Protein AF-A0A7S1RA39-F1 (afdb_monomer_lite)

Secondary structure (DSSP, 8-state):
--EEEEEETTEEEEEEE-SB-STTSPBPP---EEEEETTEEEEE--GGGGGSHHHHHHHHTT-SEEEEE------SSS-HHHHHHHHHHHHHHHHHHHT-EEEEE-PPPP-

pLDDT: mean 88.77, std 10.69, range [57.69, 98.0]

InterPro domains:
  IPR036526 Carbon-nitrogen hydrolase superfamily [G3DSA:3.60.110.10] (1-106)
  IPR036526 Carbon-nitrogen hydrolase superfamily [SSF56317] (2-100)

Sequence (111 aa):
RNLCPVIDPTGLVGCYRKRTQSAFAGRSGGEPGIFETALGKLGVLVCLDVEEDGLLQETAAQCRIIANPTHIPCAASGSWEIAVQSMQRRLEWWSCALGVSIVRCDLPPPG

Foldseek 3Di:
DAKDFDADPVGTQDIDDAQDPDPPDDGHDDDFQWTQDPVGTETEHEACSCVPVVSVLNRLVHDQEYEYEHDDDDDPPDDLVVVVVVVVVVVVVVCVVSVHHYHYDSDHPDD

Organism: Alexandrium catenella (NCBI:txid2925)

Structure (mmCIF, N/CA/C/O backbone):
data_AF-A0A7S1RA39-F1
#
_entry.id   AF-A0A7S1RA39-F1
#
loop_
_atom_site.group_PDB
_atom_site.id
_atom_site.type_symbol
_atom_site.label_atom_id
_atom_site.label_alt_id
_atom_site.label_comp_id
_atom_site.label_asym_id
_atom_site.label_entity_id
_atom_site.label_seq_id
_atom_site.pdbx_PDB_ins_code
_atom_site.Cartn_x
_atom_site.Cartn_y
_atom_site.Cartn_z
_atom_site.occupancy
_atom_site.B_iso_or_equiv
_atom_site.auth_seq_id
_atom_site.auth_comp_id
_atom_site.auth_asym_id
_atom_site.auth_atom_id
_atom_site.pdbx_PDB_model_num
ATOM 1 N N . ARG A 1 1 ? -5.357 -15.122 -8.266 1.00 71.06 1 ARG A N 1
ATOM 2 C CA . ARG A 1 1 ? -6.030 -13.962 -7.626 1.00 71.06 1 ARG A CA 1
ATOM 3 C C . ARG A 1 1 ? -5.017 -13.343 -6.680 1.00 71.06 1 ARG A C 1
ATOM 5 O O . ARG A 1 1 ? -4.510 -14.079 -5.851 1.00 71.06 1 ARG A O 1
ATOM 12 N N . ASN A 1 2 ? -4.672 -12.068 -6.846 1.00 86.69 2 ASN A N 1
ATOM 13 C CA . ASN A 1 2 ? -3.727 -11.395 -5.955 1.00 86.69 2 ASN A CA 1
ATOM 14 C C . ASN A 1 2 ? -4.520 -10.713 -4.829 1.00 86.69 2 ASN A C 1
ATOM 16 O O . ASN A 1 2 ? -5.286 -9.783 -5.091 1.00 86.69 2 ASN A O 1
ATOM 20 N N . LEU A 1 3 ? -4.431 -11.284 -3.629 1.00 92.25 3 LEU A N 1
ATOM 21 C CA . LEU A 1 3 ? -5.231 -10.947 -2.457 1.00 92.25 3 LEU A CA 1
ATOM 22 C C . LEU A 1 3 ? -4.303 -10.607 -1.288 1.00 92.25 3 LEU A C 1
ATOM 24 O O . LEU A 1 3 ? -3.323 -11.311 -1.061 1.00 92.25 3 LEU A O 1
ATOM 28 N N . CYS A 1 4 ? -4.648 -9.570 -0.536 1.00 94.12 4 CYS A N 1
ATOM 29 C CA . CYS A 1 4 ? -3.960 -9.143 0.673 1.00 94.12 4 CYS A CA 1
ATOM 30 C C . CYS A 1 4 ? -4.954 -9.183 1.845 1.00 94.12 4 CYS A C 1
ATOM 32 O O . CYS A 1 4 ? -5.813 -8.303 1.947 1.00 94.12 4 CYS A O 1
ATOM 34 N N . PRO A 1 5 ? -4.919 -10.233 2.684 1.00 95.62 5 PRO A N 1
ATOM 35 C CA . PRO A 1 5 ? -5.690 -10.283 3.921 1.00 95.62 5 PRO A CA 1
ATOM 36 C C . PRO A 1 5 ? -5.160 -9.251 4.919 1.00 95.62 5 PRO A C 1
ATOM 38 O O . PRO A 1 5 ? -3.950 -9.141 5.106 1.00 95.62 5 PRO A O 1
ATOM 41 N N . VAL A 1 6 ? -6.066 -8.541 5.584 1.00 95.75 6 VAL A N 1
ATOM 42 C CA . VAL A 1 6 ? -5.761 -7.647 6.703 1.00 95.75 6 VAL A CA 1
ATOM 43 C C . VAL A 1 6 ? -6.233 -8.325 7.977 1.00 95.75 6 VAL A C 1
ATOM 45 O O . VAL A 1 6 ? -7.410 -8.661 8.108 1.00 95.75 6 VAL A O 1
ATOM 48 N N . ILE A 1 7 ? -5.296 -8.567 8.886 1.00 95.81 7 ILE A N 1
ATOM 49 C CA . ILE A 1 7 ? -5.518 -9.300 10.130 1.00 95.81 7 ILE A CA 1
ATOM 50 C C . ILE A 1 7 ? -5.092 -8.397 11.282 1.00 95.81 7 ILE A C 1
ATOM 52 O O . ILE A 1 7 ? -4.021 -7.792 11.230 1.00 95.81 7 ILE A O 1
ATOM 56 N N . ASP A 1 8 ? -5.922 -8.329 12.313 1.00 93.88 8 ASP A N 1
ATOM 57 C CA . ASP A 1 8 ? -5.626 -7.664 13.576 1.00 93.88 8 ASP A CA 1
ATOM 58 C C . ASP A 1 8 ? -5.700 -8.684 14.739 1.00 93.88 8 ASP A C 1
ATOM 60 O O . ASP A 1 8 ? -5.951 -9.872 14.503 1.00 93.88 8 ASP A O 1
ATOM 64 N N . PRO A 1 9 ? -5.469 -8.281 16.003 1.00 94.31 9 PRO A N 1
ATOM 65 C CA . PRO A 1 9 ? -5.537 -9.204 17.140 1.00 94.31 9 PRO A CA 1
ATOM 66 C C . PRO A 1 9 ? -6.898 -9.893 17.352 1.00 94.31 9 PRO A C 1
ATOM 68 O O . PRO A 1 9 ? -6.960 -10.883 18.077 1.00 94.31 9 PRO A O 1
ATOM 71 N N . THR A 1 10 ? -7.981 -9.387 16.755 1.00 93.38 10 THR A N 1
ATOM 72 C CA . THR A 1 10 ? -9.329 -9.976 16.814 1.00 93.38 10 THR A CA 1
ATOM 73 C C . THR A 1 10 ? -9.591 -10.971 15.682 1.00 93.38 10 THR A C 1
ATOM 75 O O . THR A 1 10 ? -10.508 -11.787 15.782 1.00 93.38 10 THR A O 1
ATOM 78 N N . GLY A 1 11 ? -8.763 -10.955 14.633 1.00 95.00 11 GLY A N 1
ATOM 79 C CA . GLY A 1 11 ? -8.832 -11.878 13.508 1.00 95.00 11 GLY A CA 1
ATOM 80 C C . GLY A 1 11 ? -8.822 -11.169 12.156 1.00 95.00 11 GLY A C 1
ATOM 81 O O . GLY A 1 11 ? -8.159 -10.153 11.960 1.00 95.00 11 GLY A O 1
ATOM 82 N N . LEU A 1 12 ? -9.516 -11.754 11.176 1.00 96.06 12 LEU A N 1
ATOM 83 C CA . LEU A 1 12 ? -9.584 -11.220 9.817 1.00 96.06 12 LEU A CA 1
ATOM 84 C C . LEU A 1 12 ? -10.494 -9.985 9.771 1.00 96.06 12 LEU A C 1
ATOM 86 O O . LEU A 1 12 ? -11.707 -10.109 9.912 1.00 96.06 12 LEU A O 1
ATOM 90 N N . VAL A 1 13 ? -9.911 -8.825 9.480 1.00 95.62 13 VAL A N 1
ATOM 91 C CA . VAL A 1 13 ? -10.640 -7.566 9.261 1.00 95.62 13 VAL A CA 1
ATOM 92 C C . VAL A 1 13 ? -11.242 -7.536 7.858 1.00 95.62 13 VAL A C 1
ATOM 94 O O . VAL A 1 13 ? -12.369 -7.094 7.649 1.00 95.62 13 VAL A O 1
ATOM 97 N N . GLY A 1 14 ? -10.494 -8.034 6.872 1.00 94.88 14 GLY A N 1
ATOM 98 C CA . GLY A 1 14 ? -10.956 -8.103 5.494 1.00 94.88 14 GLY A CA 1
ATOM 99 C C . GLY A 1 14 ? -9.861 -8.511 4.522 1.00 94.88 14 GLY A C 1
ATOM 100 O O . GLY A 1 14 ? -8.782 -8.956 4.910 1.00 94.88 14 GLY A O 1
ATOM 101 N N . CYS A 1 15 ? -10.146 -8.396 3.227 1.00 94.94 15 CYS A N 1
ATOM 102 C CA . CYS A 1 15 ? -9.197 -8.774 2.191 1.00 94.94 15 CYS A CA 1
ATOM 103 C C . CYS A 1 15 ? -9.275 -7.821 1.003 1.00 94.94 15 CYS A C 1
ATOM 105 O O . CYS A 1 15 ? -10.323 -7.683 0.372 1.00 94.94 15 CYS A O 1
ATOM 107 N N . TYR A 1 16 ? -8.147 -7.199 0.675 1.00 95.19 16 TYR A N 1
ATOM 108 C CA . TYR A 1 16 ? -8.018 -6.368 -0.511 1.00 95.19 16 TYR A CA 1
ATOM 109 C C . TYR A 1 16 ? -7.614 -7.212 -1.720 1.00 95.19 16 TYR A C 1
ATOM 111 O O . TYR A 1 16 ? -6.755 -8.090 -1.626 1.00 95.19 16 TYR A O 1
ATOM 119 N N . ARG A 1 17 ? -8.205 -6.934 -2.883 1.00 93.06 17 ARG A N 1
ATOM 120 C CA . ARG A 1 17 ? -7.807 -7.539 -4.158 1.00 93.06 17 ARG A CA 1
ATOM 121 C C . ARG A 1 17 ? -7.057 -6.508 -4.984 1.00 93.06 17 ARG A C 1
ATOM 123 O O . ARG A 1 17 ? -7.639 -5.484 -5.324 1.00 93.06 17 ARG A O 1
ATOM 130 N N . LYS A 1 18 ? -5.823 -6.841 -5.375 1.00 92.81 18 LYS A N 1
ATOM 131 C CA . LYS A 1 18 ? -4.987 -5.989 -6.232 1.00 92.81 18 LYS A CA 1
ATOM 132 C C . LYS A 1 18 ? -5.757 -5.542 -7.476 1.00 92.81 18 LYS A C 1
ATOM 134 O O . LYS A 1 18 ? -6.326 -6.399 -8.166 1.00 92.81 18 LYS A O 1
ATOM 139 N N . ARG A 1 19 ? -5.740 -4.241 -7.779 1.00 91.12 19 ARG A N 1
ATOM 140 C CA . ARG A 1 19 ? -6.508 -3.654 -8.894 1.00 91.12 19 ARG A CA 1
ATOM 141 C C . ARG A 1 19 ? -5.697 -3.489 -10.184 1.00 91.12 19 ARG A C 1
ATOM 143 O O . ARG A 1 19 ? -6.281 -3.509 -11.264 1.00 91.12 19 ARG A O 1
ATOM 150 N N . THR A 1 20 ? -4.373 -3.447 -10.106 1.00 86.75 20 THR A N 1
ATOM 151 C CA . THR A 1 20 ? -3.455 -3.329 -11.248 1.00 86.75 20 THR A CA 1
ATOM 152 C C . THR A 1 20 ? -2.658 -4.625 -11.407 1.00 86.75 20 THR A C 1
ATOM 154 O O . THR A 1 20 ? -1.678 -4.889 -10.708 1.00 86.75 20 THR A O 1
ATOM 157 N N . GLN A 1 21 ? -3.075 -5.497 -12.331 1.00 79.31 21 GLN A N 1
ATOM 158 C CA . GLN A 1 21 ? -2.464 -6.830 -12.470 1.00 79.31 21 GLN A CA 1
ATOM 159 C C . GLN A 1 21 ? -1.039 -6.787 -13.049 1.00 79.31 21 GLN A C 1
ATOM 161 O O . GLN A 1 21 ? -0.195 -7.579 -12.637 1.00 79.31 21 GLN A O 1
ATOM 166 N N . SER A 1 22 ? -0.745 -5.842 -13.943 1.00 76.06 22 SER A N 1
ATOM 167 C CA . SER A 1 22 ? 0.592 -5.597 -14.500 1.00 76.06 22 SER A CA 1
ATOM 168 C C . SER A 1 22 ? 0.710 -4.142 -14.957 1.00 76.06 22 SER A C 1
ATOM 170 O O . SER A 1 22 ? -0.316 -3.485 -15.112 1.00 76.06 22 SER A O 1
ATOM 172 N N . ALA A 1 23 ? 1.926 -3.663 -15.233 1.00 71.50 23 ALA A N 1
ATOM 173 C CA . ALA A 1 23 ? 2.160 -2.303 -15.735 1.00 71.50 23 ALA A CA 1
ATOM 174 C C . ALA A 1 23 ? 1.435 -2.001 -17.066 1.00 71.50 23 ALA A C 1
ATOM 176 O O . ALA A 1 23 ? 1.189 -0.844 -17.386 1.00 71.50 23 ALA A O 1
ATOM 177 N N . PHE A 1 24 ? 1.073 -3.040 -17.826 1.00 73.19 24 PHE A N 1
ATOM 178 C CA . PHE A 1 24 ? 0.381 -2.931 -19.115 1.00 73.19 24 PHE A CA 1
ATOM 179 C C . PHE A 1 24 ? -1.088 -3.369 -19.051 1.00 73.19 24 PHE A C 1
ATOM 181 O O . PHE A 1 24 ? -1.791 -3.334 -20.059 1.00 73.19 24 PHE A O 1
ATOM 188 N N . ALA A 1 25 ? -1.558 -3.830 -17.890 1.00 66.94 25 ALA A N 1
ATOM 189 C CA . ALA A 1 25 ? -2.937 -4.263 -17.725 1.00 66.94 25 ALA A CA 1
ATOM 190 C C . ALA A 1 25 ? -3.814 -3.086 -17.291 1.00 66.94 25 ALA A C 1
ATOM 192 O O . ALA A 1 25 ? -3.427 -2.290 -16.439 1.00 66.94 25 ALA A O 1
ATOM 193 N N . GLY A 1 26 ? -5.030 -3.021 -17.837 1.00 65.06 26 GLY A N 1
ATOM 194 C CA . GLY A 1 26 ? -6.042 -2.083 -17.366 1.00 65.06 26 GLY A CA 1
ATOM 195 C C . GLY A 1 26 ? -6.425 -2.331 -15.903 1.00 65.06 26 GLY A C 1
ATOM 196 O O . GLY A 1 26 ? -6.317 -3.448 -15.386 1.00 65.06 26 GLY A O 1
ATOM 197 N N . ARG A 1 27 ? -6.907 -1.277 -15.242 1.00 72.12 27 ARG A N 1
ATOM 198 C CA . ARG A 1 27 ? -7.413 -1.328 -13.867 1.00 72.12 27 ARG A CA 1
ATOM 199 C C . ARG A 1 27 ? -8.611 -2.271 -13.777 1.00 72.12 27 ARG A C 1
ATOM 201 O O . ARG A 1 27 ? -9.632 -2.043 -14.425 1.00 72.12 27 ARG A O 1
ATOM 208 N N . SER A 1 28 ? -8.534 -3.290 -12.927 1.00 72.19 28 SER A N 1
ATOM 209 C CA . SER A 1 28 ? -9.720 -4.056 -12.555 1.00 72.19 28 SER A CA 1
ATOM 210 C C . SER A 1 28 ? -10.588 -3.240 -11.592 1.00 72.19 28 SER A C 1
ATOM 212 O O . SER A 1 28 ? -10.076 -2.574 -10.686 1.00 72.19 28 SER A O 1
ATOM 214 N N . GLY A 1 29 ? -11.908 -3.293 -11.781 1.00 68.75 29 GLY A N 1
ATOM 215 C CA . GLY A 1 29 ? -12.871 -2.695 -10.853 1.00 68.75 29 GLY A CA 1
ATOM 216 C C . GLY A 1 29 ? -12.753 -3.267 -9.434 1.00 68.75 29 GLY A C 1
ATOM 217 O O . GLY A 1 29 ? -12.165 -4.330 -9.225 1.00 68.75 29 GLY A O 1
ATOM 218 N N . GLY A 1 30 ? -13.300 -2.549 -8.459 1.00 80.25 30 GLY A N 1
ATOM 219 C CA . GLY A 1 30 ? -13.255 -2.910 -7.043 1.00 80.25 30 GLY A CA 1
ATOM 220 C C . GLY A 1 30 ? -13.249 -1.669 -6.161 1.00 80.25 30 GLY A C 1
ATOM 221 O O . GLY A 1 30 ? -12.952 -0.576 -6.642 1.00 80.25 30 GLY A O 1
ATOM 222 N N . GLU A 1 31 ? -13.584 -1.850 -4.891 1.00 83.38 31 GLU A N 1
ATOM 223 C CA . GLU A 1 31 ? -13.568 -0.772 -3.907 1.00 83.38 31 GLU A CA 1
ATOM 224 C C . GLU A 1 31 ? -12.138 -0.492 -3.406 1.00 83.38 31 GLU A C 1
ATOM 226 O O . GLU A 1 31 ? -11.265 -1.371 -3.473 1.00 83.38 31 GLU A O 1
ATOM 231 N N . PRO A 1 32 ? -11.872 0.729 -2.917 1.00 85.88 32 PRO A N 1
ATOM 232 C CA . PRO A 1 32 ? -10.658 1.053 -2.173 1.00 85.88 32 PRO A CA 1
ATOM 233 C C . PRO A 1 32 ? -10.427 0.079 -1.017 1.00 85.88 32 PRO A C 1
ATOM 235 O O . PRO A 1 32 ? -11.355 -0.266 -0.290 1.00 85.88 32 PRO A O 1
ATOM 238 N N . GLY A 1 33 ? -9.181 -0.353 -0.822 1.00 93.19 33 GLY A N 1
ATOM 239 C CA . GLY A 1 33 ? -8.807 -1.241 0.279 1.00 93.19 33 GLY A CA 1
ATOM 240 C C . GLY A 1 33 ? -8.720 -0.504 1.610 1.00 93.19 33 GLY A C 1
ATOM 241 O O . GLY A 1 33 ? -7.625 -0.403 2.148 1.00 93.19 33 GLY A O 1
ATOM 242 N N . ILE A 1 34 ? -9.830 0.047 2.107 1.00 97.62 34 ILE A N 1
ATOM 243 C CA . ILE A 1 34 ? -9.890 0.771 3.383 1.00 97.62 34 ILE A CA 1
ATOM 244 C C . ILE A 1 34 ? -10.413 -0.153 4.482 1.00 97.62 34 ILE A C 1
ATOM 246 O O . ILE A 1 34 ? -11.478 -0.750 4.347 1.00 97.62 34 ILE A O 1
ATOM 250 N N . PHE A 1 35 ? -9.678 -0.233 5.586 1.00 97.19 35 PHE A N 1
ATOM 251 C CA . PHE A 1 35 ? -9.996 -1.083 6.729 1.00 97.19 35 PHE A CA 1
ATOM 252 C C . PHE A 1 35 ? -9.966 -0.262 8.016 1.00 97.19 35 PHE A C 1
ATOM 254 O O . PHE A 1 35 ? -9.027 0.501 8.242 1.00 97.19 35 PHE A O 1
ATOM 261 N N . GLU A 1 36 ? -10.978 -0.416 8.867 1.00 95.56 36 GLU A N 1
ATOM 262 C CA . GLU A 1 36 ? -10.957 0.149 10.218 1.00 95.56 36 GLU A CA 1
ATOM 263 C C . GLU A 1 36 ? -10.016 -0.683 11.093 1.00 95.56 36 GLU A C 1
ATOM 265 O O . GLU A 1 36 ? -10.117 -1.907 11.137 1.00 95.56 36 GLU A O 1
ATOM 270 N N . THR A 1 37 ? -9.083 -0.024 11.773 1.00 93.88 37 THR A N 1
ATOM 271 C CA . THR A 1 37 ? -8.106 -0.674 12.653 1.00 93.88 37 THR A CA 1
ATOM 272 C C . THR A 1 37 ? -7.952 0.126 13.945 1.00 93.88 37 THR A C 1
ATOM 274 O O . THR A 1 37 ? -8.387 1.274 14.035 1.00 93.88 37 THR A O 1
ATOM 277 N N . ALA A 1 38 ? -7.257 -0.431 14.940 1.00 91.94 38 ALA A N 1
ATOM 278 C CA . ALA A 1 38 ? -6.913 0.298 16.166 1.00 91.94 38 ALA A CA 1
ATOM 279 C C . ALA A 1 38 ? -6.055 1.563 15.921 1.00 91.94 38 ALA A C 1
ATOM 281 O O . ALA A 1 38 ? -5.989 2.434 16.784 1.00 91.94 38 ALA A O 1
ATOM 282 N N . LEU A 1 39 ? -5.415 1.681 14.750 1.00 88.81 39 LEU A N 1
ATOM 283 C CA . LEU A 1 39 ? -4.643 2.855 14.323 1.00 88.81 39 LEU A CA 1
ATOM 284 C C . LEU A 1 39 ? -5.488 3.861 13.512 1.00 88.81 39 LEU A C 1
ATOM 286 O O . LEU A 1 39 ? -4.954 4.835 12.982 1.00 88.81 39 LEU A O 1
ATOM 290 N N . GLY A 1 40 ? -6.799 3.625 13.395 1.00 93.88 40 GLY A N 1
ATOM 291 C CA . GLY A 1 40 ? -7.705 4.325 12.489 1.00 93.88 40 GLY A CA 1
ATOM 292 C C . GLY A 1 40 ? -7.830 3.620 11.136 1.00 93.88 40 GLY A C 1
ATOM 293 O O . GLY A 1 40 ? -7.522 2.433 10.999 1.00 93.88 40 GLY A O 1
ATOM 294 N N . LYS A 1 41 ? -8.288 4.356 10.120 1.00 97.00 41 LYS A N 1
ATOM 295 C CA . LYS A 1 41 ? -8.441 3.833 8.757 1.00 97.00 41 LYS A CA 1
ATOM 296 C C . LYS A 1 41 ? -7.081 3.521 8.134 1.00 97.00 41 LYS A C 1
ATOM 298 O O . LYS A 1 41 ? -6.263 4.426 7.955 1.00 97.00 41 LYS A O 1
ATOM 303 N N . LEU A 1 42 ? -6.882 2.261 7.760 1.00 97.69 42 LEU A N 1
ATOM 304 C CA . LEU A 1 42 ? -5.739 1.757 7.008 1.00 97.69 42 LEU A CA 1
ATOM 305 C C . LEU A 1 42 ? -6.132 1.573 5.541 1.00 97.69 42 LEU A C 1
ATOM 307 O O . LEU A 1 42 ? -7.055 0.820 5.240 1.00 97.69 42 LEU A O 1
ATOM 311 N N . GLY A 1 43 ? -5.411 2.220 4.632 1.00 97.88 43 GLY A N 1
ATOM 312 C CA . GLY A 1 43 ? -5.467 1.919 3.206 1.00 97.88 43 GLY A CA 1
ATOM 313 C C . GLY A 1 43 ? -4.503 0.796 2.830 1.00 97.88 43 GLY A C 1
ATOM 314 O O . GLY A 1 43 ? -3.407 0.706 3.377 1.00 97.88 43 GLY A O 1
ATOM 315 N N . VAL A 1 44 ? -4.878 -0.046 1.872 1.00 97.44 44 VAL A N 1
ATOM 316 C CA . VAL A 1 44 ? -4.018 -1.088 1.300 1.00 97.44 44 VAL A CA 1
ATOM 317 C C . VAL A 1 44 ? -3.981 -0.938 -0.213 1.00 97.44 44 VAL A C 1
ATOM 319 O O . VAL A 1 44 ? -5.015 -0.965 -0.877 1.00 97.44 44 VAL A O 1
ATOM 322 N N . LEU A 1 45 ? -2.770 -0.833 -0.755 1.00 96.06 45 LEU A N 1
ATOM 323 C CA . LEU A 1 45 ? -2.491 -0.859 -2.191 1.00 96.06 45 LEU A CA 1
ATOM 324 C C . LEU A 1 45 ? -1.415 -1.911 -2.423 1.00 96.06 45 LEU A C 1
ATOM 326 O O . LEU A 1 45 ? -0.363 -1.837 -1.805 1.00 96.06 45 LEU A O 1
ATOM 330 N N . VAL A 1 46 ? -1.634 -2.912 -3.275 1.00 94.06 46 VAL A N 1
ATOM 331 C CA . VAL A 1 46 ? -0.667 -4.013 -3.439 1.00 94.06 46 VAL A CA 1
ATOM 332 C C . VAL A 1 46 ? 0.292 -3.710 -4.582 1.00 94.06 46 VAL A C 1
ATOM 334 O O . VAL A 1 46 ? -0.138 -3.556 -5.726 1.00 94.06 46 VAL A O 1
ATOM 337 N N . CYS A 1 47 ? 1.600 -3.731 -4.305 1.00 92.19 47 CYS A N 1
ATOM 338 C CA . CYS A 1 47 ? 2.662 -3.553 -5.299 1.00 92.19 47 CYS A CA 1
ATOM 339 C C . CYS A 1 47 ? 2.362 -2.344 -6.215 1.00 92.19 47 CYS A C 1
ATOM 341 O O . CYS A 1 47 ? 2.189 -1.244 -5.697 1.00 92.19 47 CYS A O 1
ATOM 343 N N . LEU A 1 48 ? 2.218 -2.564 -7.527 1.00 90.31 48 LEU A N 1
ATOM 344 C CA . LEU A 1 48 ? 1.933 -1.548 -8.555 1.00 90.31 48 LEU A CA 1
ATOM 345 C C . LEU A 1 48 ? 0.683 -0.683 -8.318 1.00 90.31 48 LEU A C 1
ATOM 347 O O . LEU A 1 48 ? 0.556 0.357 -8.953 1.00 90.31 48 LEU A O 1
ATOM 351 N N . ASP A 1 49 ? -0.250 -1.077 -7.448 1.00 93.56 49 ASP A N 1
ATOM 352 C CA . ASP A 1 49 ? -1.445 -0.261 -7.188 1.00 93.56 49 ASP A CA 1
ATOM 353 C C . ASP A 1 49 ? -1.083 1.118 -6.614 1.00 93.56 49 ASP A C 1
ATOM 355 O O . ASP A 1 49 ? -1.785 2.087 -6.875 1.00 93.56 49 ASP A O 1
ATOM 359 N N . VAL A 1 50 ? 0.031 1.220 -5.876 1.00 93.88 50 VAL A N 1
ATOM 360 C CA . VAL A 1 50 ? 0.531 2.495 -5.328 1.00 93.88 50 VAL A CA 1
ATOM 361 C C . VAL A 1 50 ? 1.150 3.400 -6.400 1.00 93.88 50 VAL A C 1
ATOM 363 O O . VAL A 1 50 ? 1.381 4.580 -6.164 1.00 93.88 50 VAL A O 1
ATOM 366 N N . GLU A 1 51 ? 1.450 2.854 -7.577 1.00 91.44 51 GLU A N 1
ATOM 367 C CA . GLU A 1 51 ? 2.025 3.608 -8.691 1.00 91.44 51 GLU A CA 1
ATOM 368 C C . GLU A 1 51 ? 0.945 4.217 -9.586 1.00 91.44 51 GLU A C 1
ATOM 370 O O . GLU A 1 51 ? 1.245 5.134 -10.350 1.00 91.44 51 GLU A O 1
ATOM 375 N N . GLU A 1 52 ? -0.299 3.745 -9.476 1.00 91.69 52 GLU A N 1
ATOM 376 C CA . GLU A 1 52 ? -1.452 4.318 -10.163 1.00 91.69 52 GLU A CA 1
ATOM 377 C C . GLU A 1 52 ? -1.961 5.522 -9.362 1.00 91.69 52 GLU A C 1
ATOM 379 O O . GLU A 1 52 ? -2.518 5.369 -8.273 1.00 91.69 52 GLU A O 1
ATOM 384 N N . ASP A 1 53 ? -1.751 6.726 -9.897 1.00 93.06 53 ASP A N 1
ATOM 385 C CA . ASP A 1 53 ? -2.048 7.977 -9.192 1.00 93.06 53 ASP A CA 1
ATOM 386 C C . ASP A 1 53 ? -3.521 8.067 -8.765 1.00 93.06 53 ASP A C 1
ATOM 388 O O . ASP A 1 53 ? -3.810 8.534 -7.664 1.00 93.06 53 ASP A O 1
ATOM 392 N N . GLY A 1 54 ? -4.453 7.562 -9.583 1.00 92.19 54 GLY A N 1
ATOM 393 C CA . GLY A 1 54 ? -5.877 7.541 -9.261 1.00 92.19 54 GLY A CA 1
ATOM 394 C C . GLY A 1 54 ? -6.197 6.691 -8.029 1.00 92.19 54 GLY A C 1
ATOM 395 O O . GLY A 1 54 ? -6.873 7.168 -7.121 1.00 92.19 54 GLY A O 1
ATOM 396 N N . LEU A 1 55 ? -5.691 5.455 -7.961 1.00 93.94 55 LEU A N 1
ATOM 397 C CA . LEU A 1 55 ? -5.842 4.566 -6.803 1.00 93.94 55 LEU A CA 1
ATOM 398 C C . LEU A 1 55 ? -5.198 5.150 -5.547 1.00 93.94 55 LEU A C 1
ATOM 400 O O . LEU A 1 55 ? -5.774 5.059 -4.458 1.00 93.94 55 LEU A O 1
ATOM 404 N N . LEU A 1 56 ? -4.012 5.742 -5.690 1.00 95.50 56 LEU A N 1
ATOM 405 C CA . LEU A 1 56 ? -3.299 6.360 -4.581 1.00 95.50 56 LEU A CA 1
ATOM 406 C C . LEU A 1 56 ? -4.099 7.535 -4.010 1.00 95.50 56 LEU A C 1
ATOM 408 O O . LEU A 1 56 ? -4.331 7.580 -2.803 1.00 95.50 56 LEU A O 1
ATOM 412 N N . GLN A 1 57 ? -4.587 8.436 -4.864 1.00 96.38 57 GLN A N 1
ATOM 413 C CA . GLN A 1 57 ? -5.415 9.573 -4.457 1.00 96.38 57 GLN A CA 1
ATOM 414 C C . GLN A 1 57 ? -6.763 9.131 -3.867 1.00 96.38 57 GLN A C 1
ATOM 416 O O . GLN A 1 57 ? -7.158 9.622 -2.810 1.00 96.38 57 GLN A O 1
ATOM 421 N N . GLU A 1 58 ? -7.445 8.173 -4.506 1.00 95.75 58 GLU A N 1
ATOM 422 C CA . GLU A 1 58 ? -8.716 7.590 -4.044 1.00 95.75 58 GLU A CA 1
ATOM 423 C C . GLU A 1 58 ? -8.584 7.000 -2.629 1.00 95.75 58 GLU A C 1
ATOM 425 O O . GLU A 1 58 ? -9.471 7.164 -1.786 1.00 95.75 58 GLU A O 1
ATOM 430 N N . THR A 1 59 ? -7.455 6.345 -2.355 1.00 97.06 59 THR A N 1
ATOM 431 C CA . THR A 1 59 ? -7.146 5.743 -1.052 1.00 97.06 59 THR A CA 1
ATOM 432 C C . THR A 1 59 ? -6.754 6.808 -0.026 1.00 97.06 59 THR A C 1
ATOM 434 O O . THR A 1 59 ? -7.278 6.820 1.089 1.00 97.06 59 THR A O 1
ATOM 437 N N . ALA A 1 60 ? -5.876 7.743 -0.401 1.00 97.50 60 ALA A N 1
ATOM 438 C CA . ALA A 1 60 ? -5.393 8.816 0.469 1.00 97.50 60 ALA A CA 1
ATOM 439 C C . ALA A 1 60 ? -6.500 9.788 0.907 1.00 97.50 60 ALA A C 1
ATOM 441 O O . ALA A 1 60 ? -6.436 10.345 1.998 1.00 97.50 60 ALA A O 1
ATOM 442 N N . ALA A 1 61 ? -7.557 9.948 0.106 1.00 97.56 61 ALA A N 1
ATOM 443 C CA . ALA A 1 61 ? -8.729 10.733 0.487 1.00 97.56 61 ALA A CA 1
ATOM 444 C C . ALA A 1 61 ? -9.485 10.155 1.703 1.00 97.56 61 ALA A C 1
ATOM 446 O O . ALA A 1 61 ? -10.290 10.854 2.317 1.00 97.56 61 ALA A O 1
ATOM 447 N N . GLN A 1 62 ? -9.249 8.885 2.053 1.00 97.94 62 GLN A N 1
ATOM 448 C CA . GLN A 1 62 ? -10.042 8.146 3.039 1.00 97.94 62 GLN A CA 1
ATOM 449 C C . GLN A 1 62 ? -9.243 7.667 4.255 1.00 97.94 62 GLN A C 1
ATOM 451 O O . GLN A 1 62 ? -9.845 7.238 5.239 1.00 97.94 62 GLN A O 1
ATOM 456 N N . CYS A 1 63 ? -7.912 7.730 4.220 1.00 97.56 63 CYS A N 1
ATOM 457 C CA . CYS A 1 63 ? -7.049 7.227 5.286 1.00 97.56 63 CYS A CA 1
ATOM 458 C C . CYS A 1 63 ? -5.800 8.096 5.466 1.00 97.56 63 CYS A C 1
ATOM 460 O O . CYS A 1 63 ? -5.482 8.941 4.635 1.00 97.56 63 CYS A O 1
ATOM 462 N N . ARG A 1 64 ? -5.085 7.893 6.577 1.00 96.81 64 ARG A N 1
ATOM 463 C CA . ARG A 1 64 ? -3.803 8.570 6.850 1.00 96.81 64 ARG A CA 1
ATOM 464 C C . ARG A 1 64 ? -2.601 7.645 6.748 1.00 96.81 64 ARG A C 1
ATOM 466 O O . ARG A 1 64 ? -1.482 8.133 6.657 1.00 96.81 64 ARG A O 1
ATOM 473 N N . ILE A 1 65 ? -2.827 6.335 6.749 1.00 97.19 65 ILE A N 1
ATOM 474 C CA . ILE A 1 65 ? -1.787 5.314 6.660 1.00 97.19 65 ILE A CA 1
ATOM 475 C C . ILE A 1 65 ? -2.140 4.403 5.492 1.00 97.19 65 ILE A C 1
ATOM 477 O O . ILE A 1 65 ? -3.256 3.891 5.431 1.00 97.19 65 ILE A O 1
ATOM 481 N N . ILE A 1 66 ? -1.190 4.193 4.584 1.00 97.94 66 ILE A N 1
ATOM 482 C CA . ILE A 1 66 ? -1.317 3.282 3.448 1.00 97.94 66 ILE A CA 1
ATOM 483 C C . ILE A 1 66 ? -0.243 2.204 3.571 1.00 97.94 66 ILE A C 1
ATOM 485 O O . ILE A 1 66 ? 0.948 2.507 3.538 1.00 97.94 66 ILE A O 1
ATOM 489 N N . ALA A 1 67 ? -0.651 0.943 3.680 1.00 97.00 67 ALA A N 1
ATOM 490 C CA . ALA A 1 67 ? 0.239 -0.201 3.571 1.00 97.00 67 ALA A CA 1
ATOM 491 C C . ALA A 1 67 ? 0.404 -0.608 2.101 1.00 97.00 67 ALA A C 1
ATOM 493 O O . ALA A 1 67 ? -0.572 -0.854 1.387 1.00 97.00 67 ALA A O 1
ATOM 494 N N . ASN A 1 68 ? 1.656 -0.729 1.669 1.00 96.00 68 ASN A N 1
ATOM 495 C CA . ASN A 1 68 ? 2.034 -1.239 0.362 1.00 96.00 68 ASN A CA 1
ATOM 496 C C . ASN A 1 68 ? 2.893 -2.505 0.502 1.00 96.00 68 ASN A C 1
ATOM 498 O O . ASN A 1 68 ? 4.125 -2.434 0.481 1.00 96.00 68 ASN A O 1
ATOM 502 N N . PRO A 1 69 ? 2.274 -3.689 0.658 1.00 93.69 69 PRO A N 1
ATOM 503 C CA . PRO A 1 69 ? 2.999 -4.940 0.494 1.00 93.69 69 PRO A CA 1
ATOM 504 C C . PRO A 1 69 ? 3.437 -5.054 -0.971 1.00 93.69 69 PRO A C 1
ATOM 506 O O . PRO A 1 69 ? 2.606 -5.027 -1.887 1.00 93.69 69 PRO A O 1
ATOM 509 N N . THR A 1 70 ? 4.745 -5.148 -1.204 1.00 91.12 70 THR A N 1
ATOM 510 C CA . THR A 1 70 ? 5.319 -5.170 -2.550 1.00 91.12 70 THR A CA 1
ATOM 511 C C . THR A 1 70 ? 6.397 -6.239 -2.683 1.00 91.12 70 THR A C 1
ATOM 513 O O . THR A 1 70 ? 6.952 -6.726 -1.703 1.00 91.12 70 THR A O 1
ATOM 516 N N . HIS A 1 71 ? 6.657 -6.626 -3.927 1.00 86.75 71 HIS A N 1
ATOM 517 C CA . HIS A 1 71 ? 7.784 -7.458 -4.306 1.00 86.75 71 HIS A CA 1
ATOM 518 C C . HIS A 1 71 ? 8.300 -6.944 -5.647 1.00 86.75 71 HIS A C 1
ATOM 520 O O . HIS A 1 71 ? 7.612 -7.056 -6.664 1.00 86.75 71 HIS A O 1
ATOM 526 N N . ILE A 1 72 ? 9.489 -6.345 -5.635 1.00 81.19 72 ILE A N 1
ATOM 527 C CA . ILE A 1 72 ? 10.167 -5.899 -6.851 1.00 81.19 72 ILE A CA 1
ATOM 528 C C . ILE A 1 72 ? 11.061 -7.056 -7.309 1.00 81.19 72 ILE A C 1
ATOM 5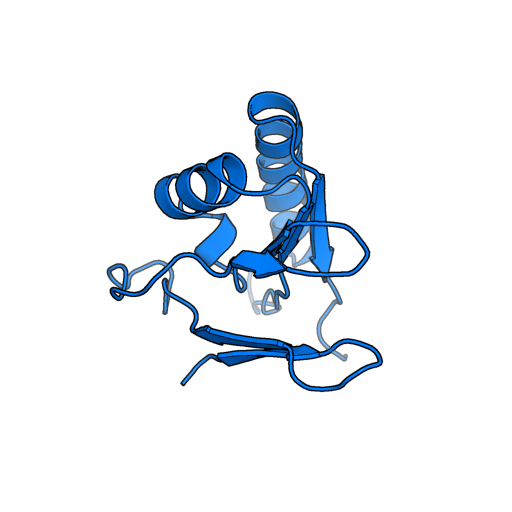30 O O . ILE A 1 72 ? 11.988 -7.414 -6.578 1.00 81.19 72 ILE A O 1
ATOM 534 N N . PRO A 1 73 ? 10.798 -7.666 -8.478 1.00 75.06 73 PRO A N 1
ATOM 535 C CA . PRO A 1 73 ? 11.633 -8.751 -8.972 1.00 75.06 73 PRO A CA 1
ATOM 536 C C . PRO A 1 73 ? 13.050 -8.240 -9.260 1.00 75.06 73 PRO A C 1
ATOM 538 O O . PRO A 1 73 ? 13.224 -7.157 -9.821 1.00 75.06 73 PRO A O 1
ATOM 541 N N . CYS A 1 74 ? 14.067 -9.031 -8.911 1.00 70.06 74 CYS A N 1
ATOM 542 C CA . CYS A 1 74 ? 15.433 -8.771 -9.357 1.00 70.06 74 CYS A CA 1
ATOM 543 C C . CYS A 1 74 ? 15.538 -9.217 -10.820 1.00 70.06 74 CYS A C 1
ATOM 545 O O . CYS A 1 74 ? 15.460 -10.408 -11.124 1.00 70.06 74 CYS A O 1
ATOM 547 N N . ALA A 1 75 ? 15.605 -8.262 -11.746 1.00 63.72 75 ALA A N 1
ATOM 548 C CA . ALA A 1 75 ? 15.771 -8.573 -13.159 1.00 63.72 75 ALA A CA 1
ATOM 549 C C . ALA A 1 75 ? 17.228 -8.970 -13.443 1.00 63.72 75 ALA A C 1
ATOM 551 O O . ALA A 1 75 ? 18.151 -8.424 -12.848 1.00 63.72 75 ALA A O 1
ATOM 552 N N . ALA A 1 76 ? 17.452 -9.841 -14.432 1.00 57.78 76 ALA A N 1
ATOM 553 C CA . ALA A 1 76 ? 18.801 -10.113 -14.949 1.00 57.78 76 ALA A CA 1
ATOM 554 C C . ALA A 1 76 ? 19.472 -8.857 -15.555 1.00 57.78 76 ALA A C 1
ATOM 556 O O . ALA A 1 76 ? 20.688 -8.811 -15.719 1.00 57.78 76 ALA A O 1
ATOM 557 N N . SER A 1 77 ? 18.676 -7.835 -15.883 1.00 59.12 77 SER A N 1
ATOM 558 C CA . SER A 1 77 ? 19.110 -6.545 -16.413 1.00 59.12 77 SER A CA 1
ATOM 559 C C . SER A 1 77 ? 18.460 -5.406 -15.618 1.00 59.12 77 SER A C 1
ATOM 561 O O . SER A 1 77 ? 17.371 -4.942 -15.957 1.00 59.12 77 SER A O 1
ATOM 563 N N . GLY A 1 78 ? 19.108 -4.975 -14.539 1.00 65.75 78 GLY A N 1
ATOM 564 C CA . GLY A 1 78 ? 18.693 -3.822 -13.737 1.00 65.75 78 GLY A CA 1
ATOM 565 C C . GLY A 1 78 ? 19.007 -4.006 -12.256 1.00 65.75 78 GLY A C 1
ATOM 566 O O . GLY A 1 78 ? 18.885 -5.104 -11.724 1.00 65.75 78 GLY A O 1
ATOM 567 N N . SER A 1 79 ? 19.410 -2.929 -11.585 1.00 79.50 79 SER A N 1
ATOM 568 C CA . SER A 1 79 ? 19.670 -2.950 -10.144 1.00 79.50 79 SER A CA 1
ATOM 569 C C . SER A 1 79 ? 18.359 -2.783 -9.380 1.00 79.50 79 SER A C 1
ATOM 571 O O . SER A 1 79 ? 17.678 -1.764 -9.527 1.00 79.50 79 SER A O 1
ATOM 573 N N . TRP A 1 80 ? 18.011 -3.769 -8.555 1.00 85.44 80 TRP A N 1
ATOM 574 C CA . TRP A 1 80 ? 16.858 -3.722 -7.650 1.00 85.44 80 TRP A CA 1
ATOM 575 C C . TRP A 1 80 ? 16.865 -2.447 -6.789 1.00 85.44 80 TRP A C 1
ATOM 577 O O . TRP A 1 80 ? 15.834 -1.799 -6.609 1.00 85.44 80 TRP A O 1
ATOM 587 N N . GLU A 1 81 ? 18.052 -2.009 -6.368 1.00 86.50 81 GLU A N 1
ATOM 588 C CA . GLU A 1 81 ? 18.281 -0.792 -5.592 1.00 86.50 81 GLU A CA 1
ATOM 589 C C . GLU A 1 81 ? 17.797 0.460 -6.331 1.00 86.50 81 GLU A C 1
ATOM 591 O O . GLU A 1 81 ? 17.184 1.338 -5.725 1.00 86.50 81 GLU A O 1
ATOM 596 N N . ILE A 1 82 ? 18.019 0.543 -7.649 1.00 87.44 82 ILE A N 1
ATOM 597 C CA . ILE A 1 82 ? 17.573 1.683 -8.464 1.00 87.44 82 ILE A CA 1
ATOM 598 C C . ILE A 1 82 ? 16.045 1.727 -8.510 1.00 87.44 82 ILE A C 1
ATOM 600 O O . ILE A 1 82 ? 15.457 2.804 -8.379 1.00 87.44 82 ILE A O 1
ATOM 604 N N . ALA A 1 83 ? 15.393 0.572 -8.666 1.00 86.25 83 ALA A N 1
ATOM 605 C CA . ALA A 1 83 ? 13.936 0.486 -8.671 1.00 86.25 83 ALA A CA 1
ATOM 606 C C . ALA A 1 83 ? 13.344 0.910 -7.314 1.00 86.25 83 ALA A C 1
ATOM 608 O O . ALA A 1 83 ? 12.407 1.712 -7.270 1.00 86.25 83 ALA A O 1
ATOM 609 N N . VAL A 1 84 ? 13.935 0.451 -6.204 1.00 89.38 84 VAL A N 1
ATOM 610 C CA . VAL A 1 84 ? 13.536 0.862 -4.849 1.00 89.38 84 VAL A CA 1
ATOM 611 C C . VAL A 1 84 ? 13.727 2.365 -4.647 1.00 89.38 84 VAL A C 1
ATOM 613 O O . VAL A 1 84 ? 12.781 3.045 -4.259 1.00 89.38 84 VAL A O 1
ATOM 616 N N . GLN A 1 85 ? 14.897 2.917 -4.978 1.00 90.81 85 GLN A N 1
ATOM 617 C CA . GLN A 1 85 ? 15.196 4.347 -4.810 1.00 90.81 85 GLN A CA 1
ATOM 618 C C . GLN A 1 85 ? 14.344 5.256 -5.704 1.00 90.81 85 GLN A C 1
ATOM 620 O O . GLN A 1 85 ? 14.014 6.384 -5.331 1.00 90.81 85 GLN A O 1
ATOM 625 N N . SER A 1 86 ? 14.018 4.809 -6.920 1.00 91.06 86 SER A N 1
ATOM 626 C CA . SER A 1 86 ? 13.090 5.522 -7.799 1.00 91.06 86 SER A CA 1
ATOM 627 C C . SER A 1 86 ? 11.716 5.624 -7.143 1.00 91.06 86 SER A C 1
ATOM 629 O O . SER A 1 86 ? 11.155 6.718 -7.047 1.00 91.06 86 SER A O 1
ATOM 631 N N . MET A 1 87 ? 11.217 4.507 -6.612 1.00 92.25 87 MET A N 1
ATOM 632 C CA . MET A 1 87 ? 9.889 4.480 -6.025 1.00 92.25 87 MET A CA 1
ATOM 633 C C . MET A 1 87 ? 9.820 5.170 -4.664 1.00 92.25 87 MET A C 1
ATOM 635 O O . MET A 1 87 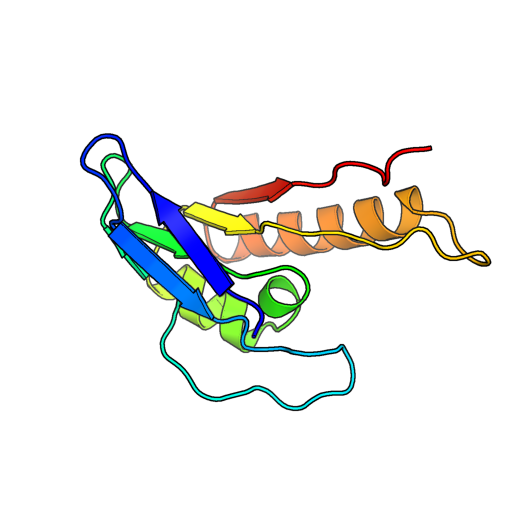? 8.852 5.873 -4.396 1.00 92.25 87 MET A O 1
ATOM 639 N N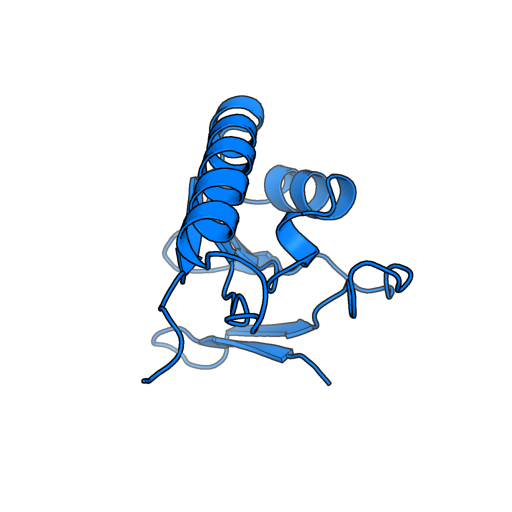 . GLN A 1 88 ? 10.872 5.082 -3.849 1.00 93.12 88 GLN A N 1
ATOM 640 C CA . GLN A 1 88 ? 10.975 5.825 -2.594 1.00 93.12 88 GLN A CA 1
ATOM 641 C C . GLN A 1 88 ? 10.786 7.330 -2.820 1.00 93.12 88 GLN A C 1
ATOM 643 O O . GLN A 1 88 ? 9.938 7.933 -2.171 1.00 93.12 88 GLN A O 1
ATOM 648 N N . ARG A 1 89 ? 11.497 7.927 -3.788 1.00 95.81 89 ARG A N 1
ATOM 649 C CA . ARG A 1 89 ? 11.375 9.364 -4.101 1.00 95.81 89 ARG A CA 1
ATOM 650 C C . ARG A 1 89 ? 9.966 9.751 -4.550 1.00 95.81 89 ARG A C 1
ATOM 652 O O . ARG A 1 89 ? 9.444 10.785 -4.140 1.00 95.81 89 ARG A O 1
ATOM 659 N N . ARG A 1 90 ? 9.343 8.921 -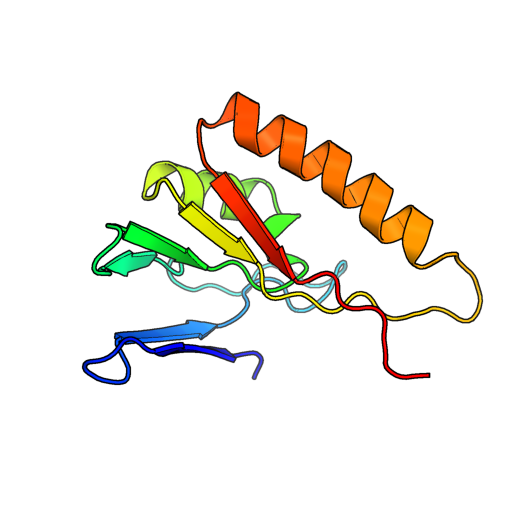5.392 1.00 95.44 90 ARG A N 1
ATOM 660 C CA . ARG A 1 90 ? 7.965 9.143 -5.856 1.00 95.44 90 ARG A CA 1
ATOM 661 C C . ARG A 1 90 ? 6.968 9.093 -4.698 1.00 95.44 90 ARG A C 1
ATOM 663 O O . ARG A 1 90 ? 6.111 9.966 -4.596 1.00 95.44 90 ARG A O 1
ATOM 670 N N . LEU A 1 91 ? 7.078 8.088 -3.833 1.00 96.00 91 LEU A N 1
ATOM 671 C CA . LEU A 1 91 ? 6.167 7.904 -2.703 1.00 96.00 91 LEU A CA 1
ATOM 672 C C . LEU A 1 91 ? 6.393 8.931 -1.593 1.00 96.00 91 LEU A C 1
ATOM 674 O O . LEU A 1 91 ? 5.426 9.346 -0.966 1.00 96.00 91 LEU A O 1
ATOM 678 N N . GLU A 1 92 ? 7.626 9.389 -1.386 1.00 97.25 92 GLU A N 1
ATOM 679 C CA . GLU A 1 92 ? 7.937 10.496 -0.478 1.00 97.25 92 GLU A CA 1
ATOM 680 C C . GLU A 1 92 ? 7.248 11.786 -0.932 1.00 97.25 92 GLU A C 1
ATOM 682 O O . GLU A 1 92 ? 6.562 12.434 -0.140 1.00 97.25 92 GLU A O 1
ATOM 687 N N . TRP A 1 93 ? 7.323 12.107 -2.228 1.00 97.75 93 TRP A N 1
ATOM 688 C CA . TRP A 1 93 ? 6.608 13.257 -2.778 1.00 97.75 93 TRP A CA 1
ATOM 689 C C . TRP A 1 93 ? 5.093 13.149 -2.556 1.00 97.75 93 TRP A C 1
ATOM 691 O O . TRP A 1 93 ? 4.475 14.092 -2.062 1.00 97.75 93 TRP A O 1
ATOM 701 N N . TRP A 1 94 ? 4.497 11.988 -2.852 1.00 97.94 94 TRP A N 1
ATOM 702 C CA . TRP A 1 94 ? 3.064 11.753 -2.644 1.00 97.94 94 TRP A CA 1
ATOM 703 C C . TRP A 1 94 ? 2.656 11.792 -1.168 1.00 97.94 94 TRP A C 1
ATOM 705 O O . TRP A 1 94 ? 1.603 12.340 -0.838 1.00 97.94 94 TRP A O 1
ATOM 715 N N . SER A 1 95 ? 3.492 11.250 -0.279 1.00 97.81 95 SER A N 1
ATOM 716 C CA . SER A 1 95 ? 3.288 11.285 1.170 1.00 97.81 95 SER A CA 1
ATOM 717 C C . SER A 1 95 ? 3.174 12.728 1.662 1.00 97.81 95 SER A C 1
ATOM 719 O O . SER A 1 95 ? 2.209 13.066 2.353 1.00 97.81 95 SER A O 1
ATOM 721 N N . CYS A 1 96 ? 4.088 13.603 1.226 1.00 97.75 96 CYS A N 1
ATOM 722 C CA . CYS A 1 96 ? 4.039 15.029 1.534 1.00 97.75 96 CYS A CA 1
ATOM 723 C C . CYS A 1 96 ? 2.830 15.724 0.895 1.00 97.75 96 CYS A C 1
ATOM 725 O O . CYS A 1 96 ? 2.123 16.463 1.576 1.00 97.75 96 CYS A O 1
ATOM 727 N N . ALA A 1 97 ? 2.579 15.483 -0.395 1.00 98.00 97 ALA A N 1
ATOM 728 C CA . ALA A 1 97 ? 1.530 16.165 -1.150 1.00 98.00 97 ALA A CA 1
ATOM 729 C C . ALA A 1 97 ? 0.115 15.862 -0.628 1.00 98.00 97 ALA A C 1
ATOM 731 O O . ALA A 1 97 ? -0.748 16.736 -0.652 1.00 98.00 97 ALA A O 1
ATOM 732 N N . LEU A 1 98 ? -0.127 14.637 -0.152 1.00 97.81 98 LEU A N 1
ATOM 733 C CA . LEU A 1 98 ? -1.449 14.190 0.304 1.00 97.81 98 LEU A CA 1
ATOM 734 C C . LEU A 1 98 ? -1.581 14.116 1.829 1.00 97.81 98 LEU A C 1
ATOM 736 O O . LEU A 1 98 ? -2.679 13.895 2.341 1.00 97.81 98 LEU A O 1
ATOM 740 N N . GLY A 1 99 ? -0.489 14.301 2.573 1.00 97.44 99 GLY A N 1
ATOM 741 C CA . GLY A 1 99 ? -0.496 14.211 4.033 1.00 97.44 99 GLY A CA 1
ATOM 742 C C . GLY A 1 99 ? -0.886 12.817 4.534 1.00 97.44 99 GLY A C 1
ATOM 743 O O . GLY A 1 99 ? -1.724 12.694 5.436 1.00 97.44 99 GLY A O 1
ATOM 744 N N . VAL A 1 100 ? -0.302 11.781 3.924 1.00 97.62 100 VAL A N 1
ATOM 745 C CA . VAL A 1 100 ? -0.467 10.366 4.297 1.00 97.62 100 VAL A CA 1
ATOM 746 C C . VAL A 1 100 ? 0.888 9.715 4.534 1.00 97.62 100 VAL A C 1
ATOM 748 O O . VAL A 1 100 ? 1.868 10.061 3.884 1.00 97.62 100 VAL A O 1
ATOM 751 N N . SER A 1 101 ? 0.958 8.737 5.427 1.00 97.44 101 SER A N 1
ATOM 752 C CA . SER A 1 101 ? 2.141 7.902 5.626 1.00 97.44 101 SER A CA 1
ATOM 753 C C . SER A 1 101 ? 2.025 6.638 4.783 1.00 97.44 101 SER A C 1
ATOM 755 O O . SER A 1 101 ? 1.081 5.866 4.948 1.00 97.44 101 SER A O 1
ATOM 757 N N . ILE A 1 102 ? 2.986 6.412 3.888 1.00 97.44 102 ILE A N 1
ATOM 758 C CA . ILE A 1 102 ? 3.028 5.217 3.041 1.00 97.44 102 ILE A CA 1
ATOM 759 C C . ILE A 1 102 ? 4.086 4.267 3.602 1.00 97.44 102 ILE A C 1
ATOM 761 O O . ILE A 1 102 ? 5.269 4.597 3.640 1.00 97.44 102 ILE A O 1
ATOM 765 N N . VAL A 1 103 ? 3.656 3.089 4.047 1.00 95.12 103 VAL A N 1
ATOM 766 C CA . VAL A 1 103 ? 4.518 2.050 4.618 1.00 95.12 103 VAL A CA 1
ATOM 767 C C . VAL A 1 103 ? 4.686 0.944 3.590 1.00 95.12 103 VAL A C 1
ATOM 769 O O . VAL A 1 103 ? 3.728 0.243 3.264 1.00 95.12 103 VAL A O 1
ATOM 772 N N . ARG A 1 104 ? 5.905 0.779 3.076 1.00 92.25 104 ARG A N 1
ATOM 773 C CA . ARG A 1 104 ? 6.221 -0.188 2.022 1.00 92.25 104 ARG A CA 1
ATOM 774 C C . ARG A 1 104 ? 7.184 -1.265 2.513 1.00 92.25 104 ARG A C 1
ATOM 776 O O . ARG A 1 104 ? 8.073 -0.984 3.312 1.00 92.25 104 ARG A O 1
ATOM 783 N N . CYS A 1 105 ? 7.006 -2.496 2.034 1.00 85.81 105 CYS A N 1
ATOM 784 C CA . CYS A 1 105 ? 7.910 -3.612 2.319 1.00 85.81 105 CYS A CA 1
ATOM 785 C C . CYS A 1 105 ? 8.810 -3.897 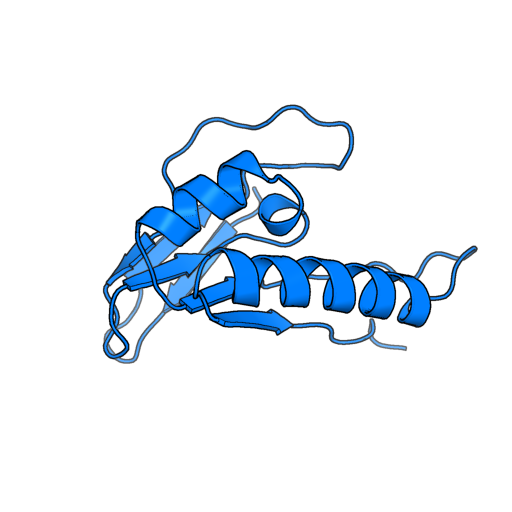1.110 1.00 85.81 105 CYS A C 1
ATOM 787 O O . CYS A 1 105 ? 8.392 -4.575 0.179 1.00 85.81 105 CYS A O 1
ATOM 789 N N . ASP A 1 106 ? 10.041 -3.390 1.141 1.00 84.44 106 ASP A N 1
ATOM 790 C CA . ASP A 1 106 ? 11.040 -3.562 0.079 1.00 84.44 106 ASP A CA 1
ATOM 791 C C . ASP A 1 106 ? 12.091 -4.603 0.462 1.00 84.44 106 ASP A C 1
ATOM 793 O O . ASP A 1 106 ? 13.285 -4.319 0.492 1.00 84.44 106 ASP A O 1
ATOM 797 N N . LEU A 1 107 ? 11.667 -5.819 0.807 1.00 78.94 107 LEU A N 1
ATOM 798 C CA . LEU A 1 107 ? 12.641 -6.884 1.033 1.00 78.94 107 LEU A CA 1
ATOM 79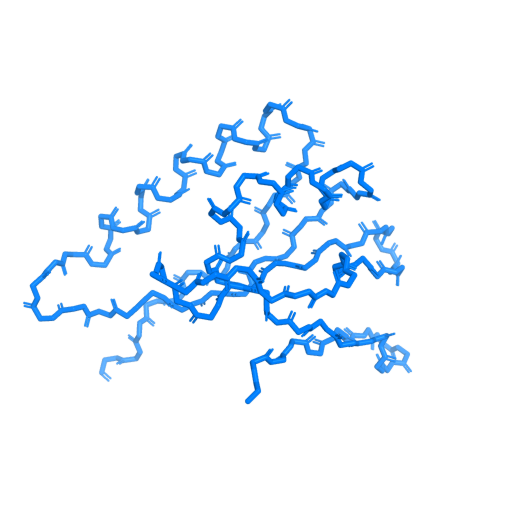9 C C . LEU A 1 107 ? 13.296 -7.273 -0.303 1.00 78.94 107 LEU A C 1
ATOM 801 O O . LEU A 1 107 ? 12.572 -7.499 -1.284 1.00 78.94 107 LEU A O 1
ATOM 805 N N . PRO A 1 108 ? 14.638 -7.371 -0.366 1.00 71.50 108 PRO A N 1
ATOM 806 C CA . PRO A 1 108 ? 15.290 -7.955 -1.525 1.00 71.50 108 PRO A CA 1
ATOM 807 C C . PRO A 1 108 ? 14.832 -9.416 -1.676 1.00 71.50 108 PRO A C 1
ATOM 809 O O . PRO A 1 108 ? 14.512 -10.067 -0.673 1.00 71.50 108 PRO A O 1
ATOM 812 N N . PRO A 1 109 ? 14.762 -9.952 -2.906 1.00 65.06 109 PRO A N 1
ATOM 813 C CA . PRO A 1 109 ? 14.469 -11.366 -3.094 1.00 65.06 109 PRO A CA 1
ATOM 814 C C . PRO A 1 109 ? 15.500 -12.230 -2.348 1.00 65.06 109 PRO A C 1
ATOM 816 O O . PRO A 1 109 ? 16.663 -11.829 -2.252 1.00 65.06 109 PRO A O 1
ATOM 819 N N . PRO A 1 110 ? 15.096 -13.395 -1.809 1.00 67.69 110 PRO A N 1
ATOM 820 C CA . PRO A 1 110 ? 16.047 -14.331 -1.222 1.00 67.69 110 PRO A CA 1
ATOM 821 C C . PRO A 1 110 ? 17.105 -14.698 -2.271 1.00 67.69 110 PRO A C 1
ATOM 823 O O . PRO A 1 110 ? 16.755 -14.977 -3.421 1.00 67.69 110 PRO A O 1
ATOM 826 N N . GLY A 1 111 ? 18.376 -14.615 -1.869 1.00 57.69 111 GLY A N 1
ATOM 827 C CA . GLY A 1 111 ? 19.524 -15.026 -2.682 1.00 57.69 111 GLY A CA 1
ATOM 828 C C . GLY A 1 111 ? 19.633 -16.533 -2.843 1.00 57.69 111 GLY A C 1
ATOM 829 O O . GLY A 1 111 ? 19.013 -17.266 -2.037 1.00 57.69 111 GLY A O 1
#

Radius of gyration: 14.16 Å; chains: 1; bounding box: 33×31×36 Å